Protein AF-A0A353PUS1-F1 (afdb_monomer_lite)

Radius of gyration: 15.11 Å; chains: 1; bounding box: 35×19×36 Å

Structure (mmCIF, N/CA/C/O backbone):
data_AF-A0A353PUS1-F1
#
_entry.id   AF-A0A353PUS1-F1
#
loop_
_atom_site.group_PDB
_atom_site.id
_atom_site.type_symbol
_atom_site.label_atom_id
_atom_site.label_alt_id
_atom_site.label_comp_id
_atom_site.label_asym_id
_atom_site.label_entity_id
_atom_site.label_seq_id
_atom_site.pdbx_PDB_ins_code
_atom_site.Cartn_x
_atom_site.Cartn_y
_atom_site.Cartn_z
_atom_site.occupancy
_atom_site.B_iso_or_equiv
_atom_site.auth_seq_id
_atom_site.auth_comp_id
_atom_site.auth_asym_id
_atom_site.auth_atom_id
_atom_site.pdbx_PDB_model_num
ATOM 1 N N . MET A 1 1 ? 22.089 -8.363 12.824 1.00 39.16 1 MET A N 1
ATOM 2 C CA . MET A 1 1 ? 21.405 -7.446 13.760 1.00 39.16 1 MET A CA 1
ATOM 3 C C . MET A 1 1 ? 19.935 -7.424 13.373 1.00 39.16 1 MET A C 1
ATOM 5 O O . MET A 1 1 ? 19.585 -6.774 12.400 1.00 39.16 1 MET A O 1
ATOM 9 N N . SER A 1 2 ? 19.099 -8.242 14.015 1.00 44.62 2 SER A N 1
ATOM 10 C CA . SER A 1 2 ? 17.658 -8.248 13.747 1.00 44.62 2 SER A CA 1
ATOM 11 C C . SER A 1 2 ? 17.035 -7.045 14.450 1.00 44.62 2 SER A C 1
ATOM 13 O O . SER A 1 2 ? 16.803 -7.088 15.656 1.00 44.62 2 SER A O 1
ATOM 15 N N . GLU A 1 3 ? 16.808 -5.956 13.721 1.00 55.56 3 GLU A N 1
ATOM 16 C CA . GLU A 1 3 ? 15.950 -4.879 14.209 1.00 55.56 3 GLU A CA 1
ATOM 17 C C . GLU A 1 3 ? 14.559 -5.454 14.467 1.00 55.56 3 GLU A C 1
ATOM 19 O O . GLU A 1 3 ? 13.867 -5.905 13.549 1.00 55.56 3 GLU A O 1
ATOM 24 N N . THR A 1 4 ? 14.158 -5.477 15.734 1.00 54.91 4 THR A N 1
ATOM 25 C CA . THR A 1 4 ? 12.825 -5.895 16.148 1.00 54.91 4 THR A CA 1
ATOM 26 C C . THR A 1 4 ? 11.826 -4.891 15.578 1.00 54.91 4 THR A C 1
ATOM 28 O O . THR A 1 4 ? 11.584 -3.835 16.168 1.00 54.91 4 THR A O 1
ATOM 31 N N . LYS A 1 5 ? 11.277 -5.194 14.395 1.00 64.19 5 LYS A N 1
ATOM 32 C CA . LYS A 1 5 ? 10.219 -4.416 13.736 1.00 64.19 5 LYS A CA 1
ATOM 33 C C . LYS A 1 5 ? 8.951 -4.502 14.581 1.00 64.19 5 LYS A C 1
ATOM 35 O O . LYS A 1 5 ? 8.081 -5.335 14.344 1.00 64.19 5 LYS A O 1
ATOM 40 N N . HIS A 1 6 ? 8.873 -3.663 15.603 1.00 73.00 6 HIS A N 1
ATOM 41 C CA . HIS A 1 6 ? 7.719 -3.555 16.475 1.00 73.00 6 HIS A CA 1
ATOM 42 C C . HIS A 1 6 ? 6.699 -2.596 15.861 1.00 73.00 6 HIS A C 1
ATOM 44 O O . HIS A 1 6 ? 7.028 -1.637 15.158 1.00 73.00 6 HIS A O 1
ATOM 50 N N . VAL A 1 7 ? 5.420 -2.873 16.099 1.00 73.50 7 VAL A N 1
ATOM 51 C CA . VAL A 1 7 ? 4.365 -1.916 15.776 1.00 73.50 7 VAL A CA 1
ATOM 52 C C . VAL A 1 7 ? 4.524 -0.733 16.728 1.00 73.50 7 VAL A C 1
ATOM 54 O O . VAL A 1 7 ? 4.528 -0.918 17.940 1.00 73.50 7 VAL A O 1
ATOM 57 N N . ASN A 1 8 ? 4.682 0.474 16.179 1.00 85.06 8 ASN A N 1
ATOM 58 C CA . ASN A 1 8 ? 4.754 1.697 16.975 1.00 85.06 8 ASN A CA 1
ATOM 59 C C . ASN A 1 8 ? 3.492 1.815 17.853 1.00 85.06 8 ASN A C 1
ATOM 61 O O . ASN A 1 8 ? 2.376 1.767 17.332 1.00 85.06 8 ASN A O 1
ATOM 65 N N . PHE A 1 9 ? 3.683 1.975 19.166 1.00 88.38 9 PHE A N 1
ATOM 66 C CA . PHE A 1 9 ? 2.602 2.067 20.149 1.00 88.38 9 PHE A CA 1
ATOM 67 C C . PHE A 1 9 ? 1.579 3.156 19.798 1.00 88.38 9 PHE A C 1
ATOM 69 O O . PHE A 1 9 ? 0.382 2.887 19.797 1.00 88.38 9 PHE A O 1
ATOM 76 N N . PHE A 1 10 ? 2.035 4.346 19.398 1.00 91.00 10 PHE A N 1
ATOM 77 C CA . PHE A 1 10 ? 1.153 5.449 19.009 1.00 91.00 10 PHE A CA 1
ATOM 78 C C . PHE A 1 10 ? 0.359 5.145 17.736 1.00 91.00 10 PHE A C 1
ATOM 80 O O . PHE A 1 10 ? -0.792 5.556 17.603 1.00 91.00 10 PHE A O 1
ATOM 87 N N . ALA A 1 11 ? 0.943 4.392 16.798 1.00 90.94 11 ALA A N 1
ATOM 88 C CA . ALA A 1 11 ? 0.222 3.958 15.603 1.00 90.94 11 ALA A CA 1
ATOM 89 C C . ALA A 1 11 ? -0.896 2.967 15.964 1.00 90.94 11 ALA A C 1
ATOM 91 O O . ALA A 1 11 ? -2.001 3.075 15.438 1.00 90.94 11 ALA A O 1
ATOM 92 N N . LEU A 1 12 ? -0.630 2.039 16.889 1.00 92.25 12 LEU A N 1
ATOM 93 C CA . LEU A 1 12 ? -1.642 1.108 17.384 1.00 92.25 12 LEU A CA 1
ATOM 94 C C . LEU A 1 12 ? -2.744 1.826 18.162 1.00 92.25 12 LEU A C 1
ATOM 96 O O . LEU A 1 12 ? -3.917 1.592 17.891 1.00 92.25 12 LEU A O 1
ATOM 100 N N . GLU A 1 13 ? -2.384 2.739 19.063 1.00 95.19 13 GLU A N 1
ATOM 101 C CA . GLU A 1 13 ? -3.352 3.549 19.804 1.00 95.19 13 GLU A CA 1
ATOM 102 C C . GLU A 1 13 ? -4.264 4.338 18.855 1.00 95.19 13 GLU A C 1
ATOM 104 O O . GLU A 1 13 ? -5.483 4.345 19.027 1.00 95.19 13 GLU A O 1
ATOM 109 N N . LYS A 1 14 ? -3.695 4.961 17.815 1.00 93.69 14 LYS A N 1
ATOM 110 C CA . LYS A 1 14 ? -4.474 5.647 16.780 1.00 93.69 14 LYS A CA 1
ATOM 111 C C . LYS A 1 14 ? -5.403 4.677 16.048 1.00 93.69 14 LYS A C 1
ATOM 113 O O . LYS A 1 14 ? -6.582 4.974 15.898 1.00 93.69 14 LYS A O 1
ATOM 118 N N . ALA A 1 15 ? -4.904 3.515 15.635 1.00 95.00 15 ALA A N 1
ATOM 119 C CA . ALA A 1 15 ? -5.701 2.525 14.917 1.00 95.00 15 ALA A CA 1
ATOM 120 C C . ALA A 1 15 ? -6.850 1.945 15.762 1.00 95.00 15 ALA A C 1
ATOM 122 O O . ALA A 1 15 ? -7.891 1.611 15.206 1.00 95.00 15 ALA A O 1
ATOM 123 N N . CYS A 1 16 ? -6.699 1.870 17.090 1.00 95.75 16 CYS A N 1
ATOM 124 C CA . CYS A 1 16 ? -7.767 1.474 18.014 1.00 95.75 16 CYS A CA 1
ATOM 125 C C . CYS A 1 16 ? -8.929 2.478 18.086 1.00 95.75 16 CYS A C 1
ATOM 127 O O . CYS A 1 16 ? -10.007 2.114 18.549 1.00 95.75 16 CYS A O 1
ATOM 129 N N . LYS A 1 17 ? -8.724 3.727 17.648 1.00 96.19 17 LYS A N 1
ATOM 130 C CA . LYS A 1 17 ? -9.776 4.758 17.584 1.00 96.19 17 LYS A CA 1
ATOM 131 C C . LYS A 1 17 ? -10.591 4.682 16.288 1.00 96.19 17 LYS A C 1
ATOM 133 O O . LYS A 1 17 ? -11.661 5.279 16.209 1.00 96.19 17 LYS A O 1
ATOM 138 N N . GLU A 1 18 ? -10.103 3.947 15.292 1.00 95.19 18 GLU A N 1
ATOM 139 C CA . GLU A 1 18 ? -10.782 3.735 14.015 1.00 95.19 18 GLU A CA 1
ATOM 140 C C . GLU A 1 18 ? -11.728 2.528 14.083 1.00 95.19 18 GLU A C 1
ATOM 142 O O . GLU A 1 18 ? -11.544 1.602 14.875 1.00 95.19 18 GLU A O 1
ATOM 147 N N . LYS A 1 19 ? -12.746 2.500 13.217 1.00 95.44 19 LYS A N 1
ATOM 148 C CA . LYS A 1 19 ? -13.640 1.336 13.109 1.00 95.44 19 LYS A CA 1
ATOM 149 C C . LYS A 1 19 ? -12.890 0.118 12.546 1.00 95.44 19 LYS A C 1
ATOM 151 O O . LYS A 1 19 ? -12.038 0.244 11.667 1.00 95.44 19 LYS A O 1
ATOM 156 N N . GLY A 1 20 ? -13.286 -1.077 12.989 1.00 95.19 20 GLY A N 1
ATOM 157 C CA . GLY A 1 20 ? -12.749 -2.351 12.500 1.00 95.19 20 GLY A CA 1
ATOM 158 C C . GLY A 1 20 ? -11.555 -2.869 13.308 1.00 95.19 20 GLY A C 1
ATOM 159 O O . GLY A 1 20 ? -11.341 -2.477 14.449 1.00 95.19 20 GLY A O 1
ATOM 160 N N . CYS A 1 21 ? -10.801 -3.809 12.730 1.00 96.69 21 CYS A N 1
ATOM 161 C CA . CYS A 1 21 ? -9.630 -4.396 13.384 1.00 96.69 21 CYS A CA 1
ATOM 162 C C . CYS A 1 21 ? -8.414 -3.449 13.273 1.00 96.69 21 CYS A C 1
ATOM 164 O O . CYS A 1 21 ? -7.978 -3.175 12.148 1.00 96.69 21 CYS A O 1
ATOM 166 N N . PRO A 1 22 ? -7.795 -3.019 14.393 1.00 95.12 22 PRO A N 1
ATOM 167 C CA . PRO A 1 22 ? -6.659 -2.090 14.372 1.00 95.12 22 PRO A CA 1
ATOM 168 C C . PRO A 1 22 ? -5.460 -2.613 13.573 1.00 95.12 22 PRO A C 1
ATOM 170 O O . PRO A 1 22 ? -4.806 -1.862 12.852 1.00 95.12 22 PRO A O 1
ATOM 173 N N . PHE A 1 23 ? -5.194 -3.922 13.636 1.00 93.69 23 PHE A N 1
ATOM 174 C CA . PHE A 1 23 ? -4.116 -4.541 12.862 1.00 93.69 23 PHE A CA 1
ATOM 175 C C 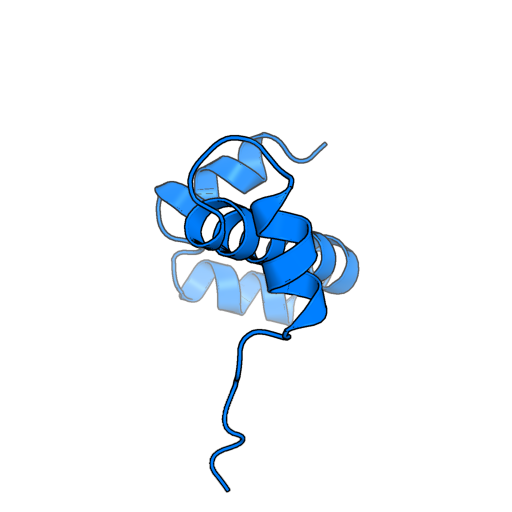. PHE A 1 23 ? -4.389 -4.513 11.362 1.00 93.69 23 PHE A C 1
ATOM 177 O O . PHE A 1 23 ? -3.493 -4.175 10.592 1.00 93.69 23 PHE A O 1
ATOM 184 N N . CYS A 1 24 ? -5.614 -4.837 10.943 1.00 95.56 24 CYS A N 1
ATOM 185 C CA . CYS A 1 24 ? -5.998 -4.761 9.536 1.00 95.56 24 CYS A CA 1
ATOM 186 C C . CYS A 1 24 ? -5.834 -3.334 9.006 1.00 95.56 24 CYS A C 1
ATOM 188 O O . CYS A 1 24 ? -5.262 -3.153 7.934 1.00 95.56 24 CYS A O 1
ATOM 190 N N . ASN A 1 25 ? -6.260 -2.333 9.782 1.00 94.62 25 ASN A N 1
ATOM 191 C CA . ASN A 1 25 ? -6.113 -0.924 9.423 1.00 94.62 25 ASN A CA 1
ATOM 192 C C . ASN A 1 25 ? -4.638 -0.548 9.235 1.00 94.62 25 ASN A C 1
ATOM 194 O O . ASN A 1 25 ? -4.269 -0.041 8.178 1.00 94.62 25 ASN A O 1
ATOM 198 N N . LEU A 1 26 ? -3.777 -0.885 10.200 1.00 94.44 26 LEU A N 1
ATOM 199 C CA . LEU A 1 26 ? -2.339 -0.608 10.122 1.00 94.44 26 LEU A CA 1
ATOM 200 C C . LEU A 1 26 ? -1.648 -1.316 8.955 1.00 94.44 26 LEU A C 1
ATOM 202 O O . LEU A 1 26 ? -0.783 -0.734 8.302 1.00 94.44 26 LEU A O 1
ATOM 206 N N . ILE A 1 27 ? -1.984 -2.583 8.712 1.00 93.56 27 ILE A N 1
ATOM 207 C CA . ILE A 1 27 ? -1.406 -3.358 7.612 1.00 93.56 27 ILE A CA 1
ATOM 208 C C . ILE A 1 27 ? -1.802 -2.724 6.281 1.00 93.56 27 ILE A C 1
ATOM 210 O O . ILE A 1 27 ? -0.929 -2.462 5.458 1.00 93.56 27 ILE A O 1
ATOM 214 N N . ASN A 1 28 ? -3.087 -2.419 6.098 1.00 93.62 28 ASN A N 1
ATOM 215 C CA . ASN A 1 28 ? -3.580 -1.796 4.876 1.00 93.62 28 ASN A CA 1
ATOM 216 C C . ASN A 1 28 ? -2.945 -0.418 4.662 1.00 93.62 28 ASN A C 1
ATOM 218 O O . ASN A 1 28 ? -2.415 -0.163 3.587 1.00 93.62 28 ASN A O 1
ATOM 222 N N . GLU A 1 29 ? -2.917 0.436 5.688 1.00 93.19 29 GLU A N 1
ATOM 223 C CA . GLU A 1 29 ? -2.270 1.7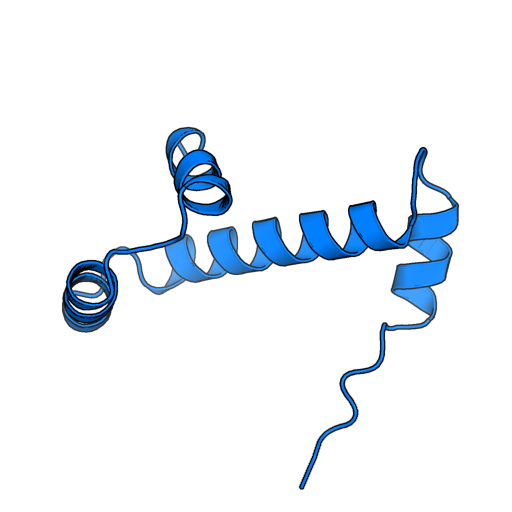54 5.634 1.00 93.19 29 GLU A CA 1
ATOM 224 C C . GLU A 1 29 ? -0.804 1.648 5.189 1.00 93.19 29 GLU A C 1
ATOM 226 O O . GLU A 1 29 ? -0.356 2.394 4.319 1.00 93.19 29 GLU A O 1
ATOM 231 N N . ARG A 1 30 ? -0.052 0.694 5.751 1.00 93.25 30 ARG A N 1
ATOM 232 C CA . ARG A 1 30 ? 1.355 0.471 5.392 1.00 93.25 30 ARG A CA 1
ATOM 233 C C . ARG A 1 30 ? 1.520 -0.058 3.973 1.00 93.25 30 ARG A C 1
ATOM 235 O O . ARG A 1 30 ? 2.442 0.381 3.294 1.00 93.25 30 ARG A O 1
ATOM 242 N N . ILE A 1 31 ? 0.655 -0.974 3.533 1.00 94.19 31 ILE A N 1
ATOM 243 C CA . ILE A 1 31 ? 0.653 -1.483 2.155 1.00 94.19 31 ILE A CA 1
ATOM 244 C C . ILE A 1 31 ? 0.443 -0.324 1.182 1.00 94.19 31 ILE A C 1
ATOM 246 O O . ILE A 1 31 ? 1.247 -0.158 0.268 1.00 94.19 31 ILE A O 1
ATOM 250 N N . TYR A 1 32 ? -0.587 0.500 1.405 1.00 92.88 32 TYR A N 1
ATOM 251 C CA . TYR A 1 32 ? -0.871 1.650 0.548 1.00 92.88 32 TYR A CA 1
ATOM 252 C C . TYR A 1 32 ? 0.294 2.633 0.536 1.00 92.88 32 TYR A C 1
ATOM 254 O O . TYR A 1 32 ? 0.777 2.965 -0.537 1.00 92.88 32 TYR A O 1
ATOM 262 N N . ARG A 1 33 ? 0.819 3.023 1.705 1.00 92.38 33 ARG A N 1
ATOM 263 C CA . ARG A 1 33 ? 1.964 3.944 1.788 1.00 92.38 33 ARG A CA 1
ATOM 264 C C . ARG A 1 33 ? 3.206 3.407 1.078 1.00 92.38 33 ARG A C 1
ATOM 266 O O . ARG A 1 33 ? 3.918 4.173 0.441 1.00 92.38 33 ARG A O 1
ATOM 273 N N . TYR A 1 34 ? 3.489 2.111 1.205 1.00 92.12 34 TYR A N 1
ATOM 274 C CA . TYR A 1 34 ? 4.642 1.508 0.541 1.00 92.12 34 TYR A CA 1
ATOM 275 C C . TYR A 1 34 ? 4.482 1.511 -0.982 1.00 92.12 34 TYR A C 1
ATOM 277 O O . TYR A 1 34 ? 5.424 1.852 -1.689 1.00 92.12 34 TYR A O 1
ATOM 285 N N . ILE A 1 35 ? 3.296 1.152 -1.484 1.00 91.94 35 ILE A N 1
ATOM 286 C CA . ILE A 1 35 ? 3.009 1.181 -2.922 1.00 91.94 35 ILE A CA 1
ATOM 287 C C . ILE A 1 35 ? 3.071 2.617 -3.452 1.00 91.94 35 ILE A C 1
ATOM 289 O O . ILE A 1 35 ? 3.696 2.838 -4.484 1.00 91.94 35 ILE A O 1
ATOM 293 N N . ASP A 1 36 ? 2.496 3.576 -2.726 1.00 91.38 36 ASP A N 1
ATOM 294 C CA . ASP A 1 36 ? 2.513 5.003 -3.058 1.00 91.38 36 ASP A CA 1
ATOM 295 C C . ASP A 1 36 ? 3.937 5.541 -3.215 1.00 91.38 36 ASP A C 1
ATOM 297 O O . ASP A 1 36 ? 4.307 6.045 -4.274 1.00 91.38 36 ASP A O 1
ATOM 301 N N . GLY A 1 37 ? 4.764 5.350 -2.181 1.00 91.56 37 GLY A N 1
ATOM 302 C CA . GLY A 1 37 ? 6.156 5.792 -2.183 1.00 91.56 37 GLY A CA 1
ATOM 303 C C . GLY A 1 37 ? 6.973 5.102 -3.271 1.00 91.56 37 GLY A C 1
ATOM 304 O O . GLY A 1 37 ? 7.691 5.764 -4.009 1.00 91.56 37 GLY A O 1
ATOM 305 N N . MET A 1 38 ? 6.799 3.788 -3.447 1.00 90.62 38 MET A N 1
ATOM 306 C CA . MET A 1 38 ? 7.472 3.053 -4.518 1.00 90.62 38 MET A CA 1
ATOM 307 C C . MET A 1 38 ? 7.108 3.603 -5.902 1.00 90.62 38 MET A C 1
ATOM 309 O O . MET A 1 38 ? 7.994 3.771 -6.737 1.00 90.62 38 MET A O 1
ATOM 313 N N . LEU A 1 39 ? 5.827 3.883 -6.164 1.00 88.94 39 LEU A N 1
ATOM 314 C CA . LEU A 1 39 ? 5.400 4.437 -7.448 1.00 88.94 39 LEU A CA 1
ATOM 315 C C . LEU A 1 39 ? 5.974 5.835 -7.656 1.00 88.94 39 LEU A C 1
ATOM 317 O O . LEU A 1 39 ? 6.494 6.119 -8.733 1.00 88.94 39 LEU A O 1
ATOM 321 N N . PHE A 1 40 ? 5.919 6.682 -6.631 1.00 89.00 40 PHE A N 1
ATOM 322 C CA . PHE A 1 40 ? 6.467 8.031 -6.689 1.00 89.00 40 PHE A CA 1
ATOM 323 C C . PHE A 1 40 ? 7.976 8.030 -6.972 1.00 89.00 40 PHE A C 1
ATOM 325 O O . PHE A 1 40 ? 8.449 8.795 -7.809 1.00 89.00 40 PHE A O 1
ATOM 332 N N . GLU A 1 41 ? 8.724 7.146 -6.313 1.00 89.75 41 GLU A N 1
ATOM 333 C CA . GLU A 1 41 ? 10.184 7.103 -6.397 1.00 89.75 41 GLU A CA 1
ATOM 334 C C . GLU A 1 41 ? 10.692 6.361 -7.639 1.00 89.75 41 GLU A C 1
ATOM 336 O O . GLU A 1 41 ? 11.650 6.805 -8.264 1.00 89.75 41 GLU A O 1
ATOM 341 N N . HIS A 1 42 ? 10.063 5.244 -8.019 1.00 89.31 42 HIS A N 1
ATOM 342 C CA . HIS A 1 42 ? 10.695 4.259 -8.904 1.00 89.31 42 HIS A CA 1
ATOM 343 C C . HIS A 1 42 ? 9.929 3.926 -10.184 1.00 89.31 42 HIS A C 1
ATOM 345 O O . HIS A 1 42 ? 10.435 3.173 -11.022 1.00 89.31 42 HIS A O 1
ATOM 351 N N . VAL A 1 43 ? 8.727 4.469 -10.410 1.00 85.38 43 VAL A N 1
ATOM 352 C CA . VAL A 1 43 ? 7.940 4.112 -11.610 1.00 85.38 43 VAL A CA 1
ATOM 353 C C . VAL A 1 43 ? 8.646 4.490 -12.919 1.00 85.38 43 VAL A C 1
ATOM 355 O O . VAL A 1 43 ? 8.503 3.802 -13.933 1.00 85.38 43 VAL A O 1
ATOM 358 N N . SER A 1 44 ? 9.450 5.553 -12.904 1.00 88.06 44 SER A N 1
ATOM 359 C CA . SER A 1 44 ? 10.211 6.011 -14.071 1.00 88.06 44 SER A CA 1
ATOM 360 C C . SER A 1 44 ? 11.519 5.232 -14.266 1.00 88.06 44 SER A C 1
ATOM 362 O O . SER A 1 44 ? 12.036 5.155 -15.388 1.00 88.06 44 SER A O 1
ATOM 364 N N . ASP A 1 45 ? 12.010 4.559 -13.224 1.00 94.38 45 ASP A N 1
ATOM 365 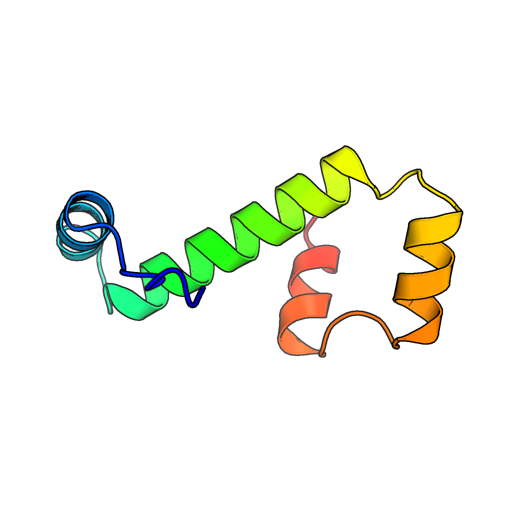C CA . ASP A 1 45 ? 13.299 3.877 -13.223 1.00 94.38 45 ASP A CA 1
ATOM 366 C C . ASP A 1 45 ? 13.260 2.601 -14.073 1.00 94.38 45 ASP A C 1
ATOM 368 O O . ASP A 1 45 ? 12.533 1.635 -13.818 1.00 94.38 45 ASP A O 1
ATOM 372 N N . ILE A 1 46 ? 14.077 2.566 -15.128 1.00 94.06 46 ILE A N 1
ATOM 373 C CA . ILE A 1 46 ? 14.187 1.401 -16.020 1.00 94.06 46 ILE A CA 1
ATOM 374 C C . ILE A 1 46 ? 14.672 0.144 -15.272 1.00 94.06 46 ILE A C 1
ATOM 376 O O . ILE A 1 46 ? 14.064 -0.914 -15.476 1.00 94.06 46 ILE A O 1
ATOM 380 N N . PRO A 1 47 ? 15.714 0.200 -14.411 1.00 94.44 47 PRO A N 1
ATOM 381 C CA . PRO A 1 47 ? 16.186 -0.985 -13.695 1.00 94.44 47 PRO A CA 1
ATOM 382 C C . PRO A 1 47 ? 15.110 -1.578 -12.782 1.00 94.44 47 PRO A C 1
ATOM 384 O O . PRO A 1 47 ? 14.869 -2.786 -12.826 1.00 94.44 47 PRO A O 1
ATOM 387 N N . PHE A 1 48 ? 14.404 -0.723 -12.036 1.00 92.44 48 PHE A N 1
ATOM 388 C CA . PHE A 1 48 ? 13.300 -1.133 -11.175 1.00 92.44 48 PHE A CA 1
ATOM 389 C C . PHE A 1 48 ? 12.193 -1.819 -11.978 1.00 92.44 48 PHE A C 1
ATOM 391 O O . PHE A 1 48 ? 11.833 -2.9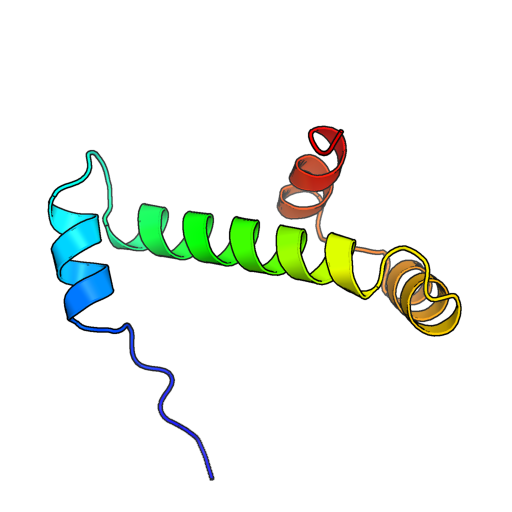59 -11.688 1.00 92.44 48 PHE A O 1
ATOM 398 N N . ARG A 1 49 ? 11.703 -1.183 -13.052 1.00 91.94 49 ARG A N 1
ATOM 399 C CA . ARG A 1 49 ? 10.632 -1.755 -13.886 1.00 91.94 49 ARG A CA 1
ATOM 400 C C . ARG A 1 49 ? 11.008 -3.103 -14.496 1.00 91.94 49 ARG A C 1
ATOM 402 O O . ARG A 1 49 ? 10.145 -3.969 -14.636 1.00 91.94 49 ARG A O 1
ATOM 409 N N . ARG A 1 50 ? 12.275 -3.292 -14.880 1.00 95.44 50 ARG A N 1
ATOM 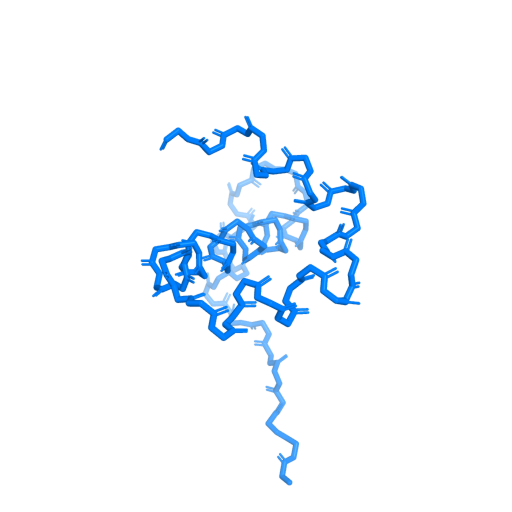410 C CA . ARG A 1 50 ? 12.769 -4.582 -15.387 1.00 95.44 50 ARG A CA 1
ATOM 411 C C . ARG A 1 50 ? 12.730 -5.653 -14.301 1.00 95.44 50 ARG A C 1
ATOM 413 O O . ARG A 1 50 ? 12.198 -6.728 -14.561 1.00 95.44 50 ARG A O 1
ATOM 420 N N . ALA A 1 51 ? 13.240 -5.353 -13.108 1.00 93.94 51 ALA A N 1
ATOM 421 C CA . ALA A 1 51 ? 13.223 -6.280 -11.978 1.00 93.94 51 ALA A CA 1
ATOM 422 C C . ALA A 1 51 ? 11.789 -6.624 -11.545 1.00 93.94 51 ALA A C 1
ATOM 424 O O . ALA A 1 51 ? 11.455 -7.796 -11.393 1.00 93.94 51 ALA A O 1
ATOM 425 N N . TYR A 1 52 ? 10.919 -5.617 -11.442 1.00 92.00 52 TYR A N 1
ATOM 426 C CA . TYR A 1 52 ? 9.510 -5.786 -11.097 1.00 92.00 52 TYR A CA 1
ATOM 427 C C . TYR A 1 52 ? 8.786 -6.727 -12.068 1.00 92.00 52 TYR A C 1
ATOM 429 O O . TYR A 1 52 ? 8.124 -7.671 -11.641 1.00 92.00 52 TYR A O 1
ATOM 437 N N . ARG A 1 53 ? 8.955 -6.523 -13.384 1.00 92.75 53 ARG A N 1
ATOM 438 C CA . ARG A 1 53 ? 8.363 -7.403 -14.405 1.00 92.75 53 ARG A CA 1
ATOM 439 C C . ARG A 1 53 ? 8.943 -8.814 -14.365 1.00 92.75 53 ARG A C 1
ATOM 441 O O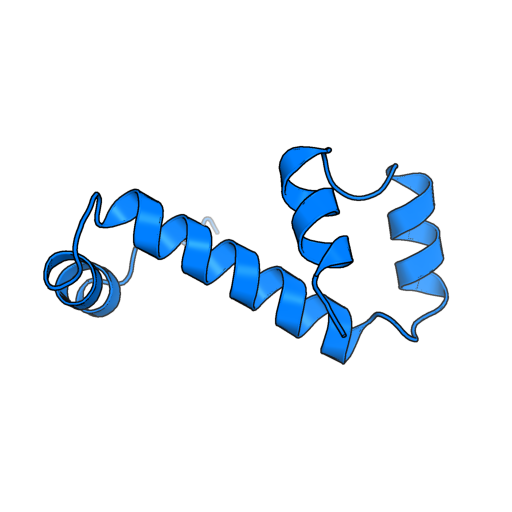 . ARG A 1 53 ? 8.186 -9.770 -14.480 1.00 92.75 53 ARG A O 1
ATOM 448 N N . ALA A 1 54 ? 10.257 -8.950 -14.182 1.00 96.62 54 ALA A N 1
ATOM 449 C CA . ALA A 1 54 ? 10.914 -10.253 -14.086 1.00 96.62 54 ALA A CA 1
ATOM 450 C C . ALA A 1 54 ? 10.447 -11.062 -12.862 1.00 96.62 54 ALA A C 1
ATOM 452 O O . ALA A 1 54 ? 10.374 -12.283 -12.933 1.00 96.62 54 ALA A O 1
ATOM 453 N N . ALA A 1 55 ? 10.076 -10.387 -11.770 1.00 94.94 55 ALA A N 1
ATOM 454 C CA . ALA A 1 55 ? 9.497 -11.007 -10.580 1.00 94.94 55 ALA A CA 1
ATOM 455 C C . ALA A 1 55 ? 8.003 -11.378 -10.725 1.00 94.94 55 ALA A C 1
ATOM 457 O O . ALA A 1 55 ? 7.424 -11.921 -9.788 1.00 94.94 55 ALA A O 1
ATOM 458 N N . GLY A 1 56 ? 7.364 -11.079 -11.865 1.00 93.94 56 GLY A N 1
ATOM 459 C CA . GLY A 1 56 ? 5.924 -11.288 -12.075 1.00 93.94 56 GLY A CA 1
ATOM 460 C C . GLY A 1 56 ? 5.032 -10.193 -11.478 1.00 93.94 56 GLY A C 1
ATOM 461 O O . GLY A 1 56 ? 3.811 -10.322 -11.486 1.00 93.94 56 GLY A O 1
ATOM 462 N N . GLY A 1 57 ? 5.627 -9.100 -10.993 1.00 91.31 57 GLY A N 1
ATOM 463 C CA . GLY A 1 57 ? 4.922 -8.014 -10.326 1.00 91.31 57 GLY A CA 1
ATOM 464 C C . GLY A 1 57 ? 4.412 -8.382 -8.930 1.00 91.31 57 GLY A C 1
ATOM 465 O O . GLY A 1 57 ? 4.925 -9.278 -8.261 1.00 91.31 57 GLY A O 1
ATOM 466 N N . PHE A 1 58 ? 3.409 -7.646 -8.455 1.00 91.50 58 PHE A N 1
ATOM 467 C CA . PHE A 1 58 ? 2.750 -7.961 -7.190 1.00 91.50 58 PHE A CA 1
ATOM 468 C C . PHE A 1 58 ? 1.728 -9.087 -7.353 1.00 91.50 58 PHE A C 1
ATOM 470 O O . PHE A 1 58 ? 1.172 -9.287 -8.430 1.00 91.50 58 PHE A O 1
ATOM 477 N N . CYS A 1 59 ? 1.423 -9.787 -6.255 1.00 94.31 59 CYS A N 1
ATOM 478 C CA . CYS A 1 59 ? 0.336 -10.764 -6.253 1.00 94.31 59 CYS A CA 1
ATOM 479 C C . CYS A 1 59 ? -1.003 -10.105 -6.622 1.00 94.31 59 CYS A C 1
ATOM 481 O O . CYS A 1 59 ? -1.180 -8.910 -6.388 1.00 94.31 59 CYS A O 1
ATOM 483 N N . ASP A 1 60 ? -1.965 -10.887 -7.120 1.00 94.12 60 ASP A N 1
ATOM 484 C CA . ASP A 1 60 ? -3.265 -10.389 -7.609 1.00 94.12 60 ASP A CA 1
ATOM 485 C C . ASP A 1 60 ? -3.935 -9.383 -6.654 1.00 94.12 60 ASP A C 1
ATOM 487 O O . ASP A 1 60 ? -4.361 -8.303 -7.066 1.00 94.12 60 ASP A O 1
ATOM 491 N N . ARG A 1 61 ? -3.941 -9.687 -5.349 1.00 93.19 61 ARG A N 1
ATOM 492 C CA . ARG A 1 61 ? -4.498 -8.798 -4.319 1.00 93.19 61 ARG A CA 1
ATOM 493 C C . ARG A 1 61 ? -3.849 -7.411 -4.331 1.00 93.19 61 ARG A C 1
ATOM 495 O O . ARG A 1 61 ? -4.562 -6.416 -4.278 1.00 93.19 61 ARG A O 1
ATOM 502 N N . HIS A 1 62 ? -2.520 -7.344 -4.347 1.00 93.25 62 HIS A N 1
ATOM 503 C CA . HIS A 1 62 ? -1.795 -6.074 -4.264 1.00 93.25 62 HIS A CA 1
ATOM 504 C C . HIS A 1 62 ? -1.640 -5.404 -5.635 1.00 93.25 62 HIS A C 1
ATOM 506 O O . HIS A 1 62 ? -1.600 -4.182 -5.707 1.00 93.25 62 HIS A O 1
ATOM 512 N N . GLY A 1 63 ? -1.630 -6.170 -6.728 1.00 92.38 63 GLY A N 1
ATOM 513 C CA . GLY A 1 63 ? -1.647 -5.638 -8.090 1.00 92.38 63 GLY A CA 1
ATOM 514 C C . GLY A 1 63 ? -2.912 -4.830 -8.387 1.00 92.38 63 GLY A C 1
ATOM 515 O O . GLY A 1 63 ? -2.829 -3.785 -9.022 1.00 92.38 63 GLY A O 1
ATOM 516 N N . LYS A 1 64 ? -4.069 -5.237 -7.846 1.00 92.50 64 LYS A N 1
ATOM 517 C CA . LYS A 1 64 ? -5.333 -4.486 -7.969 1.00 92.50 64 LYS A CA 1
ATOM 518 C C . LYS A 1 64 ? -5.262 -3.066 -7.413 1.00 92.50 64 LYS A C 1
ATOM 520 O O . LYS A 1 64 ? -5.931 -2.188 -7.943 1.00 92.50 64 LYS A O 1
ATOM 525 N N . ILE A 1 65 ? -4.429 -2.819 -6.399 1.00 91.44 65 ILE A N 1
ATOM 526 C CA . ILE A 1 65 ? -4.228 -1.470 -5.854 1.00 91.44 65 ILE A CA 1
ATOM 527 C C . ILE A 1 65 ? -3.703 -0.534 -6.950 1.00 91.44 65 ILE A C 1
ATOM 529 O O . ILE A 1 65 ? -4.180 0.590 -7.072 1.00 91.44 65 ILE A O 1
ATOM 533 N N . LEU A 1 66 ? -2.800 -1.022 -7.807 1.00 88.88 66 LEU A N 1
ATOM 534 C CA . LEU A 1 66 ? -2.204 -0.245 -8.898 1.00 88.88 66 LEU A CA 1
ATOM 535 C C . LEU A 1 66 ? -3.216 0.175 -9.970 1.00 88.88 66 LEU A C 1
ATOM 537 O O . LEU A 1 66 ? -2.993 1.166 -10.652 1.00 88.88 66 LEU A O 1
ATOM 541 N N . LEU A 1 67 ? -4.333 -0.545 -10.117 1.00 86.81 67 LEU A N 1
ATOM 542 C CA . LEU A 1 67 ? -5.381 -0.199 -11.086 1.00 86.81 67 LEU A CA 1
ATOM 543 C C . LEU A 1 67 ? -6.165 1.057 -10.686 1.00 86.81 67 LEU A C 1
ATOM 545 O O . LEU A 1 67 ? -6.835 1.655 -11.523 1.00 86.81 67 LEU A O 1
ATOM 549 N N . HIS A 1 68 ? -6.103 1.435 -9.410 1.00 81.94 68 HIS A N 1
ATOM 550 C CA . HIS A 1 68 ? -6.793 2.601 -8.864 1.00 81.94 68 HIS A CA 1
ATOM 551 C C . HIS A 1 68 ? -5.867 3.809 -8.670 1.00 81.94 68 HIS A C 1
ATOM 553 O O . HIS A 1 68 ? -6.332 4.861 -8.233 1.00 81.94 68 HIS A O 1
ATOM 559 N N . TYR A 1 69 ? -4.582 3.675 -9.005 1.00 74.75 69 TYR A N 1
ATOM 560 C CA . TYR A 1 69 ? -3.639 4.787 -9.034 1.00 74.75 69 TYR A CA 1
ATOM 561 C C . TYR A 1 69 ? -3.852 5.616 -10.306 1.00 74.75 69 TYR A C 1
ATOM 563 O O . TYR A 1 69 ? -3.834 5.070 -11.409 1.00 74.75 69 TYR A O 1
ATOM 571 N N . ARG A 1 70 ? -4.095 6.921 -10.140 1.00 61.53 70 ARG A N 1
ATOM 572 C CA . ARG A 1 70 ? -4.299 7.883 -11.231 1.00 61.53 70 ARG A CA 1
ATOM 573 C C . ARG A 1 70 ? -3.057 8.732 -11.447 1.00 61.53 70 ARG A C 1
ATOM 575 O O . ARG A 1 70 ? -2.463 9.137 -10.426 1.00 61.53 70 ARG A O 1
#

Sequence (70 aa):
MSETKHVNFFALEKACKEKGCPFCNLINERIYRYIDGMLFEHVSDIPFRRAYRAAGGFCDRHGKILLHYR

Foldseek 3Di:
DDDPPDDPPVLLVVLVVDPDDSVVVVVVVVLLVVVVVCCVPPVPPPVVVVVCVVVVHDDPVSVVSVVPDD

pLDDT: mean 88.29, std 11.96, range [39.16, 96.69]

Secondary structure (DSSP, 8-state):
-----PPPHHHHHHHHTSSS-HHHHHHHHHHHHHHHHHHHHHTT-HHHHHHHHHTT-S-HHHHHHHTT--